Protein AF-A0A970H263-F1 (afdb_monomer)

Solvent-accessible surface area (backbone atoms only — not comparable to full-atom values): 2804 Å² total; per-residue (Å²): 88,58,27,34,28,74,43,73,61,90,66,29,27,36,25,39,34,85,87,75,47,80,44,81,42,74,46,80,83,74,52,74,70,39,74,44,77,46,74,85,77,81,77,78,128

Foldseek 3Di:
DKWFFADDDPQWTWTQDPVRDIDIDGCPPDDHRDIDDDDPPPPDD

Structure (mmCIF, N/CA/C/O backbone):
data_AF-A0A970H263-F1
#
_entry.id   AF-A0A970H263-F1
#
loop_
_atom_site.group_PDB
_atom_site.id
_atom_site.type_symbol
_atom_site.label_atom_id
_atom_site.label_alt_id
_atom_site.label_comp_id
_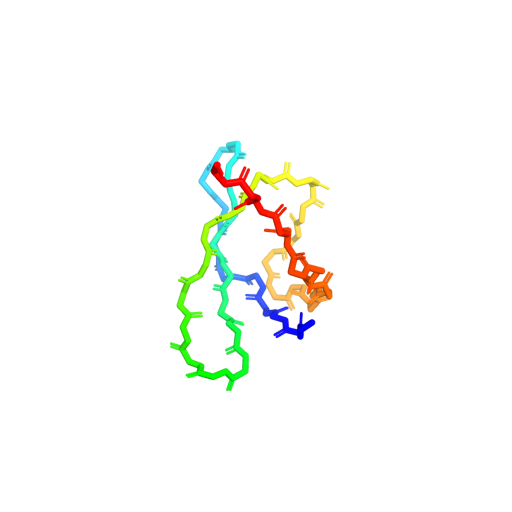atom_site.label_asym_id
_atom_site.label_entity_id
_atom_site.label_seq_id
_atom_site.pdbx_PDB_ins_code
_atom_site.Cartn_x
_atom_site.Cartn_y
_atom_site.Cartn_z
_atom_site.occupancy
_atom_site.B_iso_or_equiv
_atom_site.auth_seq_id
_atom_site.auth_comp_id
_atom_site.auth_asym_id
_atom_site.auth_atom_id
_atom_site.pdbx_PDB_model_num
ATOM 1 N N . MET A 1 1 ? 8.084 9.379 -4.022 1.00 86.25 1 MET A N 1
ATOM 2 C CA . MET A 1 1 ? 8.194 8.166 -4.866 1.00 86.25 1 MET A CA 1
ATOM 3 C C . MET A 1 1 ? 6.794 7.727 -5.254 1.00 86.25 1 MET A C 1
ATOM 5 O O . MET A 1 1 ? 5.941 7.657 -4.379 1.00 86.25 1 MET A O 1
ATOM 9 N N . LYS A 1 2 ? 6.529 7.471 -6.538 1.00 89.88 2 LYS A N 1
ATOM 10 C CA . LYS A 1 2 ? 5.198 7.040 -6.992 1.00 89.88 2 LYS A CA 1
ATOM 11 C C . LYS A 1 2 ? 5.013 5.537 -6.779 1.00 89.88 2 LYS A C 1
ATOM 13 O O . LYS A 1 2 ? 5.965 4.773 -6.936 1.00 89.88 2 LYS A O 1
ATOM 18 N N . ALA A 1 3 ? 3.800 5.130 -6.428 1.00 94.31 3 ALA A N 1
ATOM 19 C CA . ALA A 1 3 ? 3.424 3.731 -6.286 1.00 94.31 3 ALA A CA 1
ATOM 20 C C . ALA A 1 3 ? 1.952 3.521 -6.658 1.00 94.31 3 ALA A C 1
ATOM 22 O O . ALA A 1 3 ? 1.153 4.451 -6.557 1.00 94.31 3 ALA A O 1
ATOM 23 N N . VAL A 1 4 ? 1.602 2.309 -7.079 1.00 96.12 4 VAL A N 1
ATOM 24 C CA . VAL A 1 4 ? 0.228 1.911 -7.411 1.00 96.12 4 VAL A CA 1
ATOM 25 C C . VAL A 1 4 ? -0.293 0.980 -6.327 1.00 96.12 4 VAL A C 1
ATOM 27 O O . VAL A 1 4 ? 0.405 0.055 -5.919 1.00 96.12 4 VAL A O 1
ATOM 30 N N . VAL A 1 5 ? -1.508 1.225 -5.848 1.00 96.00 5 VAL A N 1
ATOM 31 C CA . VAL A 1 5 ? -2.178 0.368 -4.864 1.00 96.00 5 VAL A CA 1
ATOM 32 C C . VAL A 1 5 ? -2.616 -0.920 -5.552 1.00 96.00 5 VAL A C 1
ATOM 34 O O . VAL A 1 5 ? -3.358 -0.877 -6.531 1.00 96.00 5 VAL A O 1
ATOM 37 N N . LEU A 1 6 ? -2.153 -2.061 -5.053 1.00 96.75 6 LEU A N 1
ATOM 38 C CA . LEU A 1 6 ? -2.482 -3.375 -5.605 1.00 96.75 6 LEU A CA 1
ATOM 39 C C . LEU A 1 6 ? -3.507 -4.125 -4.765 1.00 96.75 6 LEU A C 1
ATOM 41 O O . LEU A 1 6 ? -4.308 -4.868 -5.320 1.00 96.75 6 LEU A O 1
ATOM 45 N N . ASP A 1 7 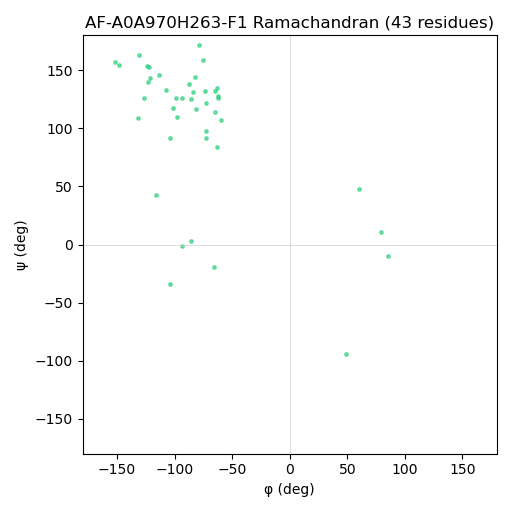? -3.468 -3.934 -3.448 1.00 96.38 7 ASP A N 1
ATOM 46 C CA . ASP A 1 7 ? -4.345 -4.645 -2.527 1.00 96.38 7 ASP A CA 1
ATOM 47 C C . ASP A 1 7 ? -4.620 -3.824 -1.262 1.00 96.38 7 ASP A C 1
ATOM 49 O O . ASP A 1 7 ? -3.848 -2.925 -0.898 1.00 96.38 7 ASP A O 1
ATOM 53 N N . ILE A 1 8 ? -5.728 -4.137 -0.593 1.00 95.12 8 ILE A N 1
ATOM 54 C CA . ILE A 1 8 ? -6.180 -3.497 0.641 1.00 95.12 8 ILE A CA 1
ATOM 55 C C . ILE A 1 8 ? -6.556 -4.583 1.650 1.00 95.12 8 ILE A C 1
ATOM 57 O O . ILE A 1 8 ? -7.595 -5.228 1.552 1.00 95.12 8 ILE A O 1
ATOM 61 N N . GLU A 1 9 ? -5.727 -4.715 2.681 1.00 92.12 9 GLU A N 1
ATOM 62 C CA . GLU A 1 9 ? -5.932 -5.630 3.801 1.00 92.12 9 GLU A CA 1
ATOM 63 C C . GLU A 1 9 ? -6.403 -4.822 5.019 1.00 92.12 9 GLU A C 1
ATOM 65 O O . GLU A 1 9 ? -5.595 -4.302 5.794 1.00 92.12 9 GLU A O 1
ATOM 70 N N . GLU A 1 10 ? -7.721 -4.679 5.183 1.00 86.06 10 GLU A N 1
ATOM 71 C CA . GLU A 1 10 ? -8.365 -3.934 6.277 1.00 86.06 10 GLU A CA 1
ATOM 72 C C . GLU A 1 10 ? -7.775 -2.519 6.503 1.00 86.06 10 GLU A C 1
ATOM 74 O O . GLU A 1 10 ? -8.170 -1.533 5.875 1.00 86.06 10 GLU A O 1
ATOM 79 N N . LYS A 1 11 ? -6.817 -2.407 7.437 1.00 92.81 11 LYS A N 1
ATOM 80 C CA . LYS A 1 11 ? -6.162 -1.165 7.878 1.00 92.81 11 LYS A CA 1
ATOM 81 C C . LYS A 1 11 ? -4.866 -0.867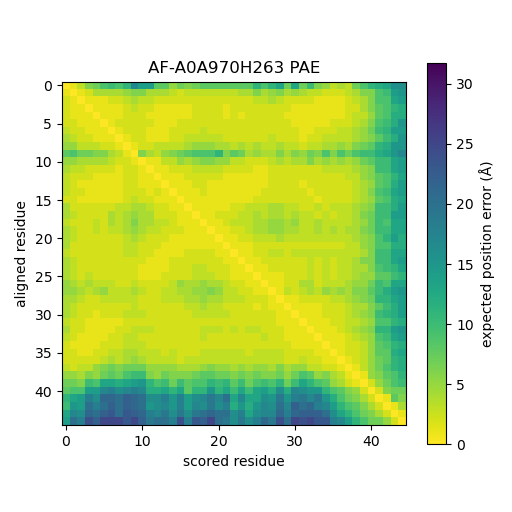 7.126 1.00 92.81 11 LYS A C 1
ATOM 83 O O . LYS A 1 11 ? -4.222 0.150 7.407 1.00 92.81 11 LYS A O 1
ATOM 88 N N . GLN A 1 12 ? -4.458 -1.738 6.211 1.00 94.31 12 GLN A N 1
ATOM 89 C CA . GLN A 1 12 ? -3.236 -1.617 5.428 1.00 94.31 12 GLN A CA 1
ATOM 90 C C . GLN A 1 12 ? -3.538 -1.652 3.932 1.00 94.31 12 GLN A C 1
ATOM 92 O O . GLN A 1 12 ? -4.539 -2.202 3.491 1.00 94.31 12 GLN A O 1
ATOM 97 N N . ALA A 1 13 ? -2.663 -1.025 3.159 1.00 94.75 13 ALA A N 1
ATOM 98 C CA . ALA A 1 13 ? -2.651 -1.103 1.712 1.00 94.75 13 ALA A CA 1
ATOM 99 C C . ALA A 1 13 ? -1.283 -1.617 1.266 1.00 94.75 13 ALA A C 1
ATOM 101 O O . ALA A 1 13 ? -0.252 -1.230 1.833 1.00 94.75 13 ALA A O 1
ATOM 102 N N . VAL A 1 14 ? -1.290 -2.481 0.258 1.00 94.75 14 VAL A N 1
ATOM 103 C CA . VAL A 1 14 ? -0.099 -2.979 -0.425 1.00 94.75 14 VAL A CA 1
ATOM 104 C C . VAL A 1 14 ? 0.076 -2.170 -1.698 1.00 94.75 14 VAL A C 1
ATOM 106 O O . VAL A 1 14 ? -0.8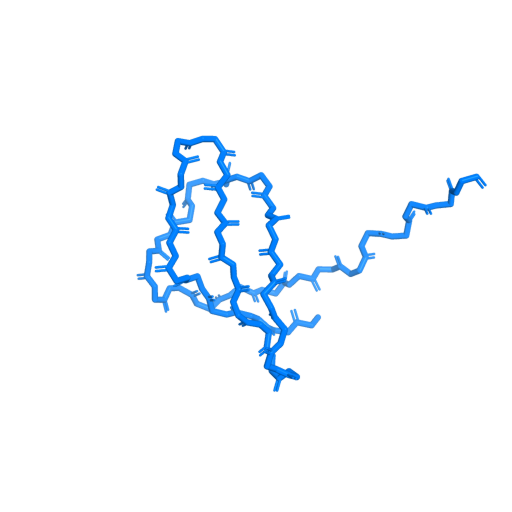37 -2.067 -2.518 1.00 94.75 14 VAL A O 1
ATOM 109 N N . LEU A 1 15 ? 1.255 -1.586 -1.863 1.00 94.69 15 LEU A N 1
ATOM 110 C CA . LEU A 1 15 ? 1.591 -0.756 -3.007 1.00 94.69 15 LEU A CA 1
ATOM 111 C C . LEU A 1 15 ? 2.795 -1.319 -3.736 1.00 94.69 15 LEU A C 1
ATOM 113 O O . LEU A 1 15 ? 3.734 -1.779 -3.098 1.00 94.69 15 LEU A O 1
ATOM 117 N N . LEU A 1 16 ? 2.792 -1.212 -5.056 1.00 94.94 16 LEU A N 1
ATOM 118 C CA . LEU A 1 16 ? 3.944 -1.487 -5.900 1.00 94.94 16 LEU A CA 1
ATOM 119 C C . LEU A 1 16 ? 4.585 -0.167 -6.310 1.00 94.94 16 LEU A C 1
ATOM 121 O O . LEU A 1 16 ? 3.945 0.661 -6.962 1.00 94.94 16 LEU A O 1
ATOM 125 N N . ASN A 1 17 ? 5.831 0.053 -5.900 1.00 92.62 17 ASN A N 1
ATOM 126 C CA . ASN A 1 17 ? 6.583 1.220 -6.342 1.00 92.62 17 ASN A CA 1
ATOM 127 C C . ASN A 1 17 ? 7.150 1.024 -7.761 1.00 92.62 17 ASN A C 1
ATOM 129 O O . ASN A 1 17 ? 7.109 -0.063 -8.334 1.00 92.62 17 ASN A O 1
ATOM 133 N N . GLN A 1 18 ? 7.703 2.097 -8.324 1.00 90.50 18 GLN A N 1
ATOM 134 C CA . GLN A 1 18 ? 8.316 2.072 -9.657 1.00 90.50 18 GLN A CA 1
ATOM 135 C C . GLN A 1 18 ? 9.573 1.192 -9.748 1.00 90.50 18 GLN A C 1
ATOM 137 O O . GLN A 1 18 ? 9.923 0.762 -10.842 1.00 90.50 18 GLN A O 1
ATOM 142 N N . ASP A 1 19 ? 10.203 0.883 -8.615 1.00 90.62 19 ASP A N 1
ATOM 143 C CA . ASP A 1 19 ? 11.376 0.007 -8.539 1.00 90.62 19 ASP A CA 1
ATOM 144 C C . 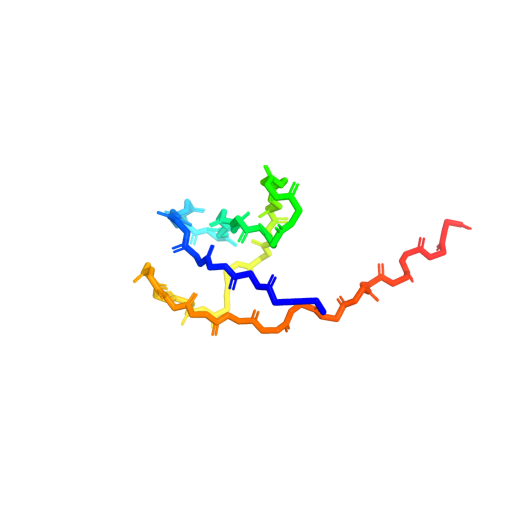ASP A 1 19 ? 10.995 -1.485 -8.451 1.00 90.62 19 ASP A C 1
ATOM 146 O O . ASP A 1 19 ? 11.863 -2.342 -8.300 1.00 90.62 19 ASP A O 1
ATOM 150 N N . GLY A 1 20 ? 9.698 -1.818 -8.514 1.00 91.31 20 GLY A N 1
ATOM 151 C CA . GLY A 1 20 ? 9.199 -3.194 -8.422 1.00 91.31 20 GLY A CA 1
ATOM 152 C C . GLY A 1 20 ? 9.124 -3.754 -6.996 1.00 91.31 20 GLY A C 1
ATOM 153 O O . GLY A 1 20 ? 8.900 -4.948 -6.810 1.00 91.31 20 GLY A O 1
ATOM 154 N N . MET A 1 21 ? 9.301 -2.914 -5.977 1.00 92.81 21 ME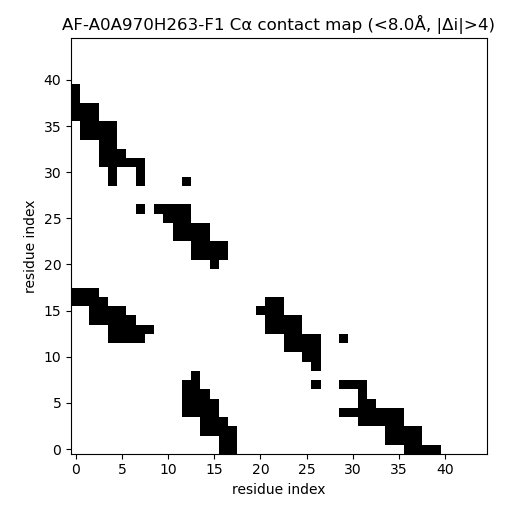T A N 1
ATOM 155 C CA . MET A 1 21 ? 9.166 -3.275 -4.569 1.00 92.81 21 MET A CA 1
ATOM 156 C C . MET A 1 21 ? 7.728 -3.122 -4.075 1.00 92.81 21 MET A C 1
ATOM 158 O O . MET A 1 21 ? 7.064 -2.106 -4.304 1.00 92.81 21 MET A O 1
ATOM 162 N N . PHE A 1 22 ? 7.292 -4.102 -3.288 1.00 93.00 22 PHE A N 1
ATOM 163 C CA . PHE A 1 22 ? 6.045 -4.030 -2.539 1.00 93.00 22 PHE A CA 1
ATOM 164 C C . PHE A 1 22 ? 6.253 -3.294 -1.215 1.00 93.00 22 PHE A C 1
ATOM 166 O O . PHE A 1 22 ? 7.159 -3.610 -0.443 1.00 93.00 22 PHE A O 1
ATOM 173 N N . VAL A 1 23 ? 5.386 -2.329 -0.929 1.00 90.81 23 VAL A N 1
ATOM 174 C CA . VAL A 1 23 ? 5.417 -1.518 0.287 1.00 90.81 23 VAL A CA 1
ATOM 175 C C . VAL A 1 23 ? 4.055 -1.588 0.961 1.00 90.81 23 VAL A C 1
ATOM 177 O O . VAL A 1 23 ? 3.033 -1.291 0.347 1.00 90.81 23 VAL A O 1
ATOM 180 N N . ARG A 1 24 ? 4.040 -1.956 2.244 1.00 92.19 24 ARG A N 1
ATOM 181 C CA . ARG A 1 24 ? 2.836 -1.921 3.079 1.00 92.19 24 ARG A CA 1
ATOM 182 C C . A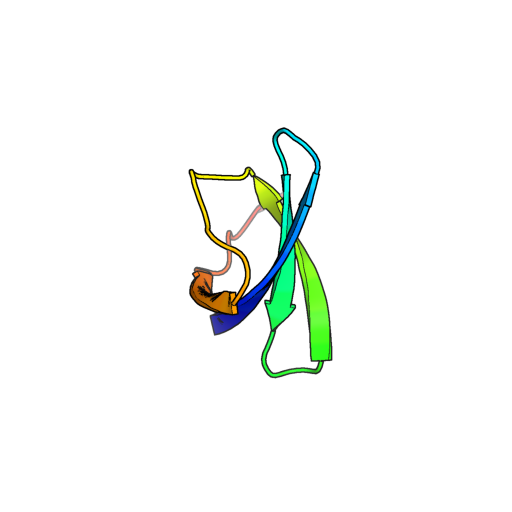RG A 1 24 ? 2.754 -0.601 3.825 1.00 92.19 24 ARG A C 1
ATOM 184 O O . ARG A 1 24 ? 3.683 -0.223 4.539 1.00 92.19 24 ARG A O 1
ATOM 191 N N . VAL A 1 25 ? 1.629 0.089 3.688 1.00 90.75 25 VAL A N 1
ATOM 192 C CA . VAL A 1 25 ? 1.363 1.352 4.390 1.00 90.75 25 VAL A CA 1
ATOM 193 C C . VAL A 1 25 ? -0.003 1.308 5.055 1.00 90.75 25 VAL A C 1
ATOM 195 O O . VAL A 1 25 ? -0.852 0.489 4.717 1.00 90.75 25 VAL A O 1
ATOM 198 N N . LYS A 1 26 ? -0.243 2.215 6.003 1.00 92.62 26 LYS A N 1
ATOM 199 C CA . LYS A 1 26 ? -1.577 2.383 6.583 1.00 92.62 26 LYS A CA 1
ATOM 200 C C . LYS A 1 26 ? -2.555 2.814 5.489 1.00 92.62 26 LYS A C 1
ATOM 202 O O . LYS A 1 26 ? -2.296 3.810 4.811 1.00 92.62 26 LYS A O 1
ATOM 207 N N . ASN A 1 27 ? -3.668 2.098 5.361 1.00 90.62 27 ASN A N 1
ATOM 208 C CA . ASN A 1 27 ? -4.736 2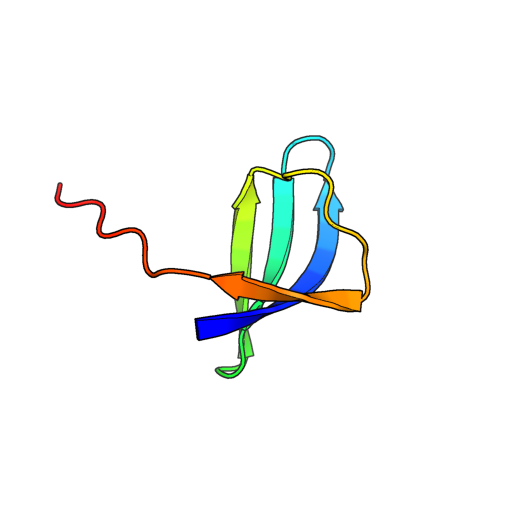.468 4.446 1.00 90.62 27 ASN A CA 1
ATOM 209 C C . ASN A 1 27 ? -5.311 3.830 4.871 1.00 90.62 27 ASN A C 1
ATOM 211 O O . ASN A 1 27 ? -5.677 4.025 6.034 1.00 90.62 27 ASN A O 1
ATOM 215 N N . ARG A 1 28 ? -5.343 4.785 3.940 1.00 90.12 28 ARG A N 1
ATOM 216 C CA . ARG A 1 28 ? -5.924 6.122 4.133 1.00 90.12 28 ARG A CA 1
ATOM 217 C C . ARG A 1 28 ? -7.121 6.320 3.202 1.00 90.12 28 ARG A C 1
ATOM 219 O O . ARG A 1 28 ? -7.253 7.381 2.605 1.00 90.12 28 ARG A O 1
ATOM 226 N N . ASN A 1 29 ? -7.958 5.287 3.095 1.00 92.44 29 ASN A N 1
ATOM 227 C CA . ASN A 1 29 ? -9.042 5.174 2.116 1.00 92.44 29 ASN A CA 1
ATOM 228 C C . ASN A 1 29 ? -8.512 5.216 0.681 1.00 92.44 29 ASN A C 1
ATOM 230 O O . ASN A 1 29 ? -8.983 5.987 -0.148 1.00 92.44 29 ASN A O 1
ATOM 234 N N . TYR A 1 30 ? -7.479 4.419 0.426 1.00 93.12 30 TYR A N 1
ATOM 235 C CA . TYR A 1 30 ? -6.985 4.226 -0.925 1.00 93.12 30 TYR A CA 1
ATOM 236 C C . TYR A 1 30 ? -7.915 3.315 -1.719 1.00 93.12 30 TYR A C 1
ATOM 238 O O . TYR A 1 30 ? -8.655 2.518 -1.142 1.00 93.12 30 TYR A O 1
ATOM 246 N N . GLU A 1 31 ? -7.821 3.406 -3.038 1.00 95.38 31 GLU A N 1
ATOM 247 C CA . GLU A 1 31 ? -8.511 2.520 -3.971 1.00 95.38 31 GLU A CA 1
ATOM 248 C C . GLU A 1 31 ? -7.500 1.669 -4.741 1.00 95.38 31 GLU A C 1
ATOM 250 O O . GLU A 1 31 ? -6.398 2.120 -5.058 1.00 95.38 31 GLU A O 1
ATOM 255 N N . ILE A 1 32 ? -7.862 0.425 -5.058 1.00 95.56 32 ILE A N 1
ATOM 256 C CA . ILE A 1 32 ? -7.023 -0.451 -5.886 1.00 95.56 32 ILE A CA 1
ATOM 257 C C . ILE A 1 32 ? -6.870 0.173 -7.281 1.00 95.56 32 ILE A C 1
ATOM 259 O O . ILE A 1 32 ? -7.837 0.643 -7.875 1.00 95.56 32 ILE A O 1
ATOM 263 N N . GLY A 1 33 ? -5.642 0.194 -7.802 1.00 95.50 33 GLY A N 1
ATOM 264 C CA . GLY A 1 33 ? -5.282 0.858 -9.058 1.00 95.50 33 GLY A CA 1
ATOM 265 C C . GLY A 1 33 ? -4.957 2.349 -8.913 1.00 95.50 33 GLY A C 1
ATOM 266 O O . GLY A 1 33 ? -4.411 2.948 -9.843 1.00 95.50 33 GLY A O 1
ATOM 267 N N . GLN A 1 34 ? -5.213 2.957 -7.750 1.00 95.19 34 GLN A N 1
ATOM 268 C CA . GLN A 1 34 ? -4.846 4.345 -7.491 1.00 95.19 34 GLN A CA 1
ATOM 269 C C . GLN A 1 34 ? -3.323 4.508 -7.497 1.00 95.19 34 GLN A C 1
ATOM 271 O O . GLN A 1 34 ? -2.592 3.781 -6.822 1.00 95.19 34 GLN A O 1
ATOM 276 N N . THR A 1 35 ? -2.839 5.516 -8.223 1.00 94.81 35 THR A N 1
ATOM 277 C CA . THR A 1 35 ? -1.448 5.959 -8.110 1.00 94.81 35 THR A CA 1
ATOM 278 C C . THR A 1 35 ? -1.336 6.966 -6.975 1.00 94.81 35 THR A C 1
ATOM 280 O O . THR A 1 35 ? -2.026 7.985 -6.973 1.00 94.81 35 THR A O 1
ATOM 283 N N . VAL A 1 36 ? -0.447 6.705 -6.024 1.00 91.88 36 VAL A N 1
ATOM 284 C CA . VAL A 1 36 ? -0.174 7.595 -4.896 1.00 91.88 36 VAL A CA 1
ATOM 285 C C . VAL A 1 36 ? 1.295 7.986 -4.863 1.00 91.88 36 VAL A C 1
ATOM 287 O O . VAL A 1 36 ? 2.181 7.253 -5.308 1.00 91.88 36 VAL A O 1
ATOM 290 N N . GLU A 1 37 ? 1.563 9.159 -4.305 1.00 91.06 37 GLU A N 1
ATOM 291 C CA . GLU A 1 37 ? 2.918 9.608 -4.038 1.00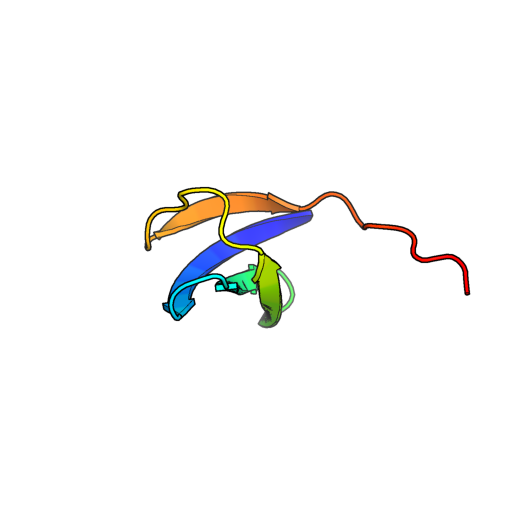 91.06 37 GLU A CA 1
ATOM 292 C C . GLU A 1 37 ? 3.275 9.331 -2.577 1.00 91.06 37 GLU A C 1
ATOM 294 O O . GLU A 1 37 ? 2.761 9.946 -1.645 1.00 91.06 37 GLU A O 1
ATOM 299 N N . LEU A 1 38 ? 4.168 8.365 -2.377 1.00 82.62 38 LEU A N 1
ATOM 300 C CA . LEU A 1 38 ? 4.750 8.054 -1.084 1.00 82.62 38 LEU A CA 1
ATOM 301 C C . LEU A 1 38 ? 5.896 9.029 -0.817 1.00 82.62 38 LEU A C 1
ATOM 303 O O . LEU A 1 38 ? 6.911 9.037 -1.524 1.00 82.62 38 LEU A O 1
ATOM 307 N N . LEU A 1 39 ? 5.750 9.839 0.227 1.00 78.94 39 LEU A N 1
ATOM 308 C CA . LEU A 1 39 ? 6.881 10.551 0.805 1.00 78.94 39 LEU A CA 1
ATOM 309 C C . LEU A 1 39 ? 7.729 9.537 1.585 1.00 78.94 39 LEU A C 1
ATOM 311 O O . LEU A 1 39 ? 7.159 8.767 2.365 1.00 78.94 39 LEU A O 1
ATOM 315 N N . PRO A 1 40 ? 9.061 9.503 1.401 1.00 66.94 40 PRO A N 1
ATOM 316 C CA . PRO A 1 40 ? 9.920 8.670 2.227 1.00 66.94 40 PRO A CA 1
ATOM 317 C C . PRO A 1 40 ? 9.752 9.121 3.679 1.00 66.94 40 PRO A C 1
ATOM 319 O O . PRO A 1 40 ? 10.179 10.207 4.067 1.00 66.94 40 PRO A O 1
ATOM 322 N N . SER A 1 41 ? 9.067 8.315 4.490 1.00 62.00 41 SER A N 1
ATOM 323 C CA . SER A 1 41 ? 8.987 8.569 5.919 1.00 62.00 41 SER A CA 1
ATOM 324 C C . SER A 1 41 ? 10.350 8.228 6.502 1.00 62.00 41 SER A C 1
ATOM 326 O O . SER A 1 41 ? 10.644 7.057 6.742 1.00 62.00 41 SER A O 1
ATOM 328 N N . THR A 1 42 ? 11.193 9.238 6.695 1.00 46.97 42 THR A N 1
ATOM 329 C CA . THR A 1 42 ? 12.450 9.112 7.429 1.00 46.97 42 THR A CA 1
ATOM 330 C C . THR A 1 42 ? 12.120 8.740 8.875 1.00 46.97 42 THR A C 1
ATOM 332 O O . THR A 1 42 ? 12.017 9.602 9.744 1.00 46.97 42 THR A O 1
ATOM 335 N N . LYS A 1 43 ? 11.909 7.452 9.160 1.00 49.16 43 LYS A N 1
ATOM 336 C CA . LYS A 1 43 ? 12.011 6.954 10.530 1.00 49.16 43 LYS A CA 1
ATOM 337 C C . LYS A 1 43 ? 13.499 6.952 10.866 1.00 49.16 43 LYS A C 1
ATOM 339 O O . LYS A 1 43 ? 14.209 6.006 10.546 1.00 49.16 43 LYS A O 1
ATOM 344 N N . ARG A 1 44 ? 13.974 8.061 11.442 1.00 42.94 44 ARG A N 1
ATOM 345 C CA . ARG A 1 44 ? 15.214 8.056 12.223 1.00 42.94 44 ARG A CA 1
ATOM 346 C C . ARG A 1 44 ? 14.939 7.172 13.440 1.00 42.94 44 ARG A C 1
ATOM 348 O O . ARG A 1 44 ? 14.022 7.480 14.201 1.00 42.94 44 ARG A O 1
ATOM 355 N N . PHE A 1 45 ? 15.637 6.044 13.509 1.00 44.19 45 PHE A N 1
ATOM 356 C CA . PHE A 1 45 ? 15.769 5.252 14.728 1.00 44.19 45 PHE A CA 1
ATOM 357 C C . PHE A 1 45 ? 16.695 5.978 15.701 1.00 44.19 45 PHE A C 1
ATOM 359 O O . PHE A 1 45 ? 17.613 6.675 15.205 1.00 44.19 45 PHE A O 1
#

Mean predicted aligned error: 4.93 Å

Secondary structure (DSSP, 8-state):
-EEEEEEEETTEEEEEETTS-EEEEE-SS--TT-EEE--------

Sequence (45 aa):
MKAVVLDIEEKQAVLLNQDGMFVRVKNRNYEIGQTVELLPSTKRF

Nearest PDB structures (foldseek):
  8jvy-assembly1_A-2  TM=8.091E-01  e=4.801E-02  synthetic construct
  4q66-assembly2_J  TM=8.204E-01  e=5.808E-02  Saccharomyces cerevisiae R008
  4q66-assembly1_A  TM=8.366E-01  e=1.412E-01  Saccharomyces cerevisiae R008
  4q66-assembly1_D  TM=8.086E-01  e=1.504E-01  Saccharomyces cerevisiae R008
  4in3-assembly1_A  TM=8.198E-01  e=1.820E-01  Saccharomyces cerevisiae

pLDDT: mean 86.93, std 14.5, range [42.94, 96.75]

Radius of gyration: 10.27 Å; Cα contacts (8 Å, |Δi|>4): 81; chains: 1; bounding box: 25×16×24 Å